Protein AF-A0A0G0IIN4-F1 (afdb_monomer_lite)

Foldseek 3Di:
DVLVVLVVVLVVQCVVVVVCPVDPVSVVLPVVDPDDVRVVVVVVVVVVVVVVVLVVLVVVDDPSPLVSLVVVLVVLVVLCVQVVVCVVVVHHGRSNVSNVVSNVVSVVSVVVSVVVVVVSVVVVD

InterPro domains:
  IPR025671 Protein of unknown function with HXXEE motif [PF13787] (2-105)

pLDDT: mean 92.5, std 5.88, range [52.84, 97.38]

Organism: NCBI:txid1618417

Radius of gyration: 17.24 Å; chains: 1; bounding box: 49×26×42 Å

Structure (mmCIF, N/CA/C/O backbone):
data_AF-A0A0G0IIN4-F1
#
_entry.id   AF-A0A0G0IIN4-F1
#
loop_
_atom_site.group_PDB
_atom_site.id
_atom_site.type_symbol
_atom_site.label_atom_id
_atom_site.label_alt_id
_atom_site.label_comp_id
_atom_site.label_asym_id
_atom_site.label_entity_id
_atom_site.label_seq_id
_atom_site.pdbx_PDB_ins_code
_atom_site.Cartn_x
_atom_site.Cartn_y
_atom_site.Cartn_z
_atom_site.occupancy
_atom_site.B_iso_or_equiv
_atom_site.auth_seq_id
_atom_site.auth_comp_id
_atom_site.auth_asym_id
_atom_site.auth_atom_id
_atom_site.pdbx_PDB_model_num
ATOM 1 N N . MET A 1 1 ? -4.817 -11.419 10.427 1.00 73.50 1 MET A N 1
ATOM 2 C CA . MET A 1 1 ? -3.720 -12.413 10.486 1.00 73.50 1 MET A CA 1
ATOM 3 C C . MET A 1 1 ? -3.529 -13.121 9.155 1.00 73.50 1 MET A C 1
ATOM 5 O O . MET A 1 1 ? -2.419 -13.080 8.652 1.00 73.50 1 MET A O 1
ATOM 9 N N . LEU A 1 2 ? -4.578 -13.682 8.537 1.00 86.06 2 LEU A N 1
ATOM 10 C CA . LEU A 1 2 ? -4.453 -14.300 7.208 1.00 86.06 2 LEU A CA 1
ATOM 11 C C . LEU A 1 2 ? -3.937 -13.328 6.132 1.00 86.06 2 LEU A C 1
ATOM 13 O O . LEU A 1 2 ? -3.043 -13.691 5.380 1.00 86.06 2 LEU A O 1
ATOM 17 N N . SER A 1 3 ? -4.429 -12.082 6.115 1.00 85.50 3 SER A N 1
ATOM 18 C CA . SER A 1 3 ? -3.952 -11.045 5.187 1.00 85.50 3 SER A CA 1
ATOM 19 C C . SER A 1 3 ? -2.434 -10.869 5.235 1.00 85.50 3 SER A C 1
ATOM 21 O O . SER A 1 3 ? -1.805 -10.831 4.193 1.00 85.50 3 SER A O 1
ATOM 23 N N . ILE A 1 4 ? -1.837 -10.844 6.430 1.00 87.88 4 ILE A N 1
ATOM 24 C CA . ILE A 1 4 ? -0.389 -10.677 6.624 1.00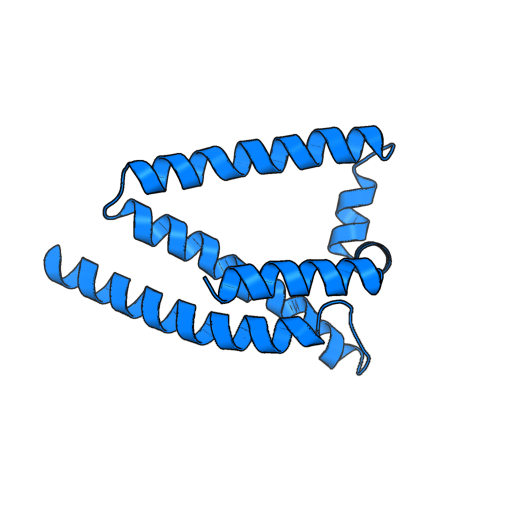 87.88 4 ILE A CA 1
ATOM 25 C C . ILE A 1 4 ? 0.385 -11.829 5.980 1.00 87.88 4 ILE A C 1
ATOM 27 O O . ILE A 1 4 ? 1.374 -11.594 5.296 1.00 87.88 4 ILE A O 1
ATOM 31 N N . VAL A 1 5 ? -0.072 -13.070 6.169 1.00 92.38 5 VAL A N 1
ATOM 32 C CA . VAL A 1 5 ? 0.558 -14.239 5.536 1.00 92.38 5 VAL A CA 1
ATOM 33 C C . VAL A 1 5 ? 0.513 -14.105 4.016 1.00 92.38 5 VAL A C 1
ATOM 35 O O . VAL A 1 5 ? 1.525 -14.323 3.358 1.00 92.38 5 VAL A O 1
ATOM 38 N N . VAL A 1 6 ? -0.633 -13.696 3.464 1.00 92.94 6 VAL A N 1
ATOM 39 C CA . VAL A 1 6 ? -0.778 -13.508 2.016 1.00 92.94 6 VAL A CA 1
ATOM 40 C C . VAL A 1 6 ? 0.081 -12.351 1.507 1.00 92.94 6 VAL A C 1
ATOM 42 O O . VAL A 1 6 ? 0.696 -12.520 0.466 1.00 92.94 6 VAL A O 1
ATOM 45 N N . VAL A 1 7 ? 0.227 -11.249 2.253 1.00 91.75 7 VAL A N 1
ATOM 46 C CA . VAL A 1 7 ? 1.166 -10.161 1.910 1.00 91.75 7 VAL A CA 1
ATOM 47 C C . VAL A 1 7 ? 2.591 -10.692 1.763 1.00 91.75 7 VAL A C 1
ATOM 49 O O . VAL A 1 7 ? 3.262 -10.394 0.782 1.00 91.75 7 VAL A O 1
ATOM 52 N N . TYR A 1 8 ? 3.067 -11.506 2.710 1.00 93.75 8 TYR A N 1
ATOM 53 C CA . TYR A 1 8 ? 4.411 -12.072 2.593 1.00 93.75 8 TYR A CA 1
ATOM 54 C C . TYR A 1 8 ? 4.536 -12.988 1.379 1.00 93.75 8 TYR A C 1
ATOM 56 O O . TYR A 1 8 ? 5.508 -12.875 0.639 1.00 93.75 8 TYR A O 1
ATOM 64 N N . LEU A 1 9 ? 3.558 -13.869 1.149 1.00 95.38 9 LEU A N 1
ATOM 65 C CA . LEU A 1 9 ? 3.546 -14.726 -0.039 1.00 95.38 9 LEU A CA 1
ATOM 66 C C . LEU A 1 9 ? 3.524 -13.907 -1.336 1.00 95.38 9 LEU A C 1
ATOM 68 O O . LEU A 1 9 ? 4.201 -14.286 -2.288 1.00 95.38 9 LEU A O 1
ATOM 72 N N . HIS A 1 10 ? 2.807 -12.785 -1.345 1.00 95.62 10 HIS A N 1
ATOM 73 C CA . HIS A 1 10 ? 2.748 -11.859 -2.467 1.00 95.62 10 HIS A CA 1
ATOM 74 C C . HIS A 1 10 ? 4.116 -11.244 -2.760 1.00 95.62 10 HIS A C 1
ATOM 76 O O . HIS A 1 10 ? 4.646 -11.435 -3.852 1.00 95.62 10 HIS A O 1
ATOM 82 N N . PHE A 1 11 ? 4.772 -10.668 -1.749 1.00 93.50 11 PHE A N 1
ATOM 83 C CA . PHE A 1 11 ? 6.139 -10.163 -1.896 1.00 93.50 11 PHE A CA 1
ATOM 84 C C . PHE A 1 11 ? 7.130 -11.248 -2.345 1.00 93.50 11 PHE A C 1
ATOM 86 O O . PHE A 1 11 ? 8.031 -10.982 -3.140 1.00 93.50 11 PHE A O 1
ATOM 93 N N . PHE A 1 12 ? 6.981 -12.488 -1.868 1.00 96.19 12 PHE A N 1
ATOM 94 C CA . PHE A 1 12 ? 7.812 -13.602 -2.332 1.00 96.19 12 PHE A CA 1
ATOM 95 C C . PHE A 1 12 ? 7.596 -13.905 -3.820 1.00 96.19 12 PHE A C 1
ATOM 97 O O . PHE A 1 12 ? 8.578 -14.088 -4.541 1.00 96.19 12 PHE A O 1
ATOM 104 N N . GLU A 1 13 ? 6.348 -13.944 -4.292 1.00 96.38 13 GLU A N 1
ATOM 105 C CA . GLU A 1 13 ? 6.038 -14.118 -5.716 1.00 96.38 13 GLU A CA 1
ATOM 106 C C . GLU A 1 13 ? 6.663 -12.999 -6.552 1.00 96.38 13 GLU A C 1
ATOM 108 O O . GLU A 1 13 ? 7.356 -13.279 -7.533 1.00 96.38 13 GLU A O 1
ATOM 113 N N . GLU A 1 14 ? 6.476 -11.742 -6.151 1.00 95.62 14 GLU A N 1
ATOM 114 C CA . GLU A 1 14 ? 7.018 -10.575 -6.847 1.00 95.62 14 GLU A CA 1
ATOM 115 C C . GLU A 1 14 ? 8.544 -10.623 -6.975 1.00 95.62 14 GLU A C 1
ATOM 117 O O . GLU A 1 14 ? 9.091 -10.379 -8.055 1.00 95.62 14 GLU A O 1
ATOM 122 N N . VAL A 1 15 ? 9.246 -10.980 -5.894 1.00 95.00 15 VAL A N 1
ATOM 123 C CA . VAL A 1 15 ? 10.710 -11.100 -5.892 1.00 95.00 15 VAL A CA 1
ATOM 124 C C . VAL A 1 15 ? 11.164 -12.226 -6.815 1.00 95.00 15 VAL A C 1
ATOM 126 O O . VAL A 1 15 ? 12.042 -12.013 -7.651 1.00 95.00 15 VAL A O 1
ATOM 129 N N . ILE A 1 16 ? 10.560 -13.414 -6.700 1.00 96.44 16 ILE A N 1
ATOM 130 C CA . ILE A 1 16 ? 10.944 -14.591 -7.496 1.00 96.44 16 ILE A CA 1
ATOM 131 C C . ILE A 1 16 ? 10.656 -14.368 -8.983 1.00 96.44 16 ILE A C 1
ATOM 133 O O . ILE A 1 16 ? 11.407 -14.836 -9.837 1.00 96.44 16 ILE A O 1
ATOM 137 N N . THR A 1 17 ? 9.586 -13.641 -9.303 1.00 95.44 17 THR A N 1
ATOM 138 C CA . THR A 1 17 ? 9.162 -13.400 -10.688 1.00 95.44 17 THR A CA 1
ATOM 139 C C . THR A 1 17 ? 9.652 -12.075 -11.270 1.00 95.44 17 THR A C 1
ATOM 141 O O . THR A 1 17 ? 9.315 -11.723 -12.402 1.00 95.44 17 THR A O 1
ATOM 144 N N . GLY A 1 18 ? 10.524 -11.370 -10.543 1.00 93.44 18 GLY A N 1
ATOM 145 C CA . GLY A 1 18 ? 11.254 -10.214 -11.052 1.00 93.44 18 GLY A CA 1
ATOM 146 C C . GLY A 1 18 ? 10.390 -8.969 -11.251 1.00 93.44 18 GLY A C 1
ATOM 147 O O . GLY A 1 18 ? 10.658 -8.197 -12.172 1.00 93.44 18 GLY A O 1
ATOM 148 N N . PHE A 1 19 ? 9.368 -8.760 -10.415 1.00 93.94 19 PHE A N 1
ATOM 149 C CA . PHE A 1 19 ? 8.464 -7.601 -10.475 1.00 93.94 19 PHE A CA 1
ATOM 150 C C . PHE A 1 19 ? 9.218 -6.270 -10.591 1.00 93.94 19 PHE A C 1
ATOM 152 O O . PHE A 1 19 ? 8.913 -5.456 -11.461 1.00 93.94 19 PHE A O 1
ATOM 159 N N . TYR A 1 20 ? 10.297 -6.114 -9.820 1.00 88.69 20 TYR A N 1
ATOM 160 C CA . TYR A 1 20 ? 11.164 -4.932 -9.819 1.00 88.69 20 TYR A CA 1
ATOM 161 C C . TYR A 1 20 ? 11.785 -4.583 -11.189 1.00 88.69 20 TYR A C 1
ATOM 163 O O . TYR A 1 20 ? 12.187 -3.441 -11.400 1.00 88.69 20 TYR A O 1
ATOM 171 N N . ASN A 1 21 ? 11.853 -5.532 -12.131 1.00 89.31 21 ASN A N 1
ATOM 172 C CA . ASN A 1 21 ? 12.333 -5.310 -13.501 1.00 89.31 21 ASN A CA 1
ATOM 173 C C . ASN A 1 21 ? 11.207 -5.065 -14.512 1.00 89.31 21 ASN A C 1
ATOM 175 O O . ASN A 1 21 ? 11.470 -4.614 -15.630 1.00 89.31 21 ASN A O 1
ATOM 179 N N . ASN A 1 22 ? 9.967 -5.398 -14.167 1.00 85.44 22 ASN A N 1
ATOM 180 C CA . ASN A 1 22 ? 8.843 -5.406 -15.098 1.00 85.44 22 ASN A CA 1
ATOM 181 C C . ASN A 1 22 ? 7.930 -4.204 -14.871 1.00 85.44 22 ASN A C 1
ATOM 183 O O . ASN A 1 22 ? 7.560 -3.540 -15.843 1.00 85.44 22 ASN A O 1
ATOM 187 N N . ASP A 1 23 ? 7.688 -3.867 -13.610 1.00 92.62 23 ASP A N 1
ATOM 188 C CA . ASP A 1 23 ? 6.736 -2.851 -13.197 1.00 92.62 23 ASP A CA 1
ATOM 189 C C . ASP A 1 23 ? 7.215 -1.414 -13.431 1.00 92.62 23 ASP A C 1
ATOM 191 O O . ASP A 1 23 ? 8.384 -1.064 -13.230 1.00 92.62 23 ASP A O 1
ATOM 195 N N . TRP A 1 24 ? 6.298 -0.565 -13.893 1.00 88.75 24 TRP A N 1
ATOM 196 C CA . TRP A 1 24 ? 6.608 0.816 -14.254 1.00 88.75 24 TRP A CA 1
ATOM 197 C C . TRP A 1 24 ? 6.800 1.714 -13.027 1.00 88.75 24 TRP A C 1
ATOM 199 O O . TRP A 1 24 ? 7.622 2.630 -13.088 1.00 88.75 24 TRP A O 1
ATOM 209 N N . ILE A 1 25 ? 6.103 1.447 -11.916 1.00 90.44 25 ILE A N 1
ATOM 210 C CA . ILE A 1 25 ? 6.262 2.178 -10.653 1.00 90.44 25 ILE A CA 1
ATOM 211 C C . ILE A 1 25 ? 7.641 1.862 -10.088 1.00 90.44 25 ILE A C 1
ATOM 213 O O . ILE A 1 25 ? 8.388 2.778 -9.744 1.00 90.44 25 ILE A O 1
ATOM 217 N N . MET A 1 26 ? 8.028 0.586 -10.076 1.00 90.88 26 MET A N 1
ATOM 218 C CA . MET A 1 26 ? 9.347 0.158 -9.607 1.00 90.88 26 MET A CA 1
ATOM 219 C C . MET A 1 26 ? 10.476 0.724 -10.472 1.00 90.88 26 MET A C 1
ATOM 221 O O . MET A 1 26 ? 11.475 1.218 -9.942 1.00 90.88 26 MET A O 1
ATOM 225 N N . LYS A 1 27 ? 10.311 0.754 -11.800 1.00 91.56 27 LYS A N 1
ATOM 226 C CA . LYS A 1 27 ? 11.251 1.429 -12.716 1.00 91.56 27 LYS A CA 1
ATOM 227 C C . LYS A 1 27 ? 11.351 2.928 -12.451 1.00 91.56 27 LYS A C 1
ATOM 229 O O . LYS A 1 27 ? 12.451 3.472 -12.393 1.00 91.56 27 LYS A O 1
ATOM 234 N N . TYR A 1 28 ? 10.217 3.598 -12.274 1.00 92.31 28 TYR A N 1
ATOM 235 C CA . TYR A 1 28 ? 10.187 5.027 -11.994 1.00 92.31 28 TYR A CA 1
ATOM 236 C C . TYR A 1 28 ? 10.862 5.348 -10.657 1.00 92.31 28 TYR A C 1
ATOM 238 O O . TYR A 1 28 ? 11.781 6.162 -10.621 1.00 92.31 28 TYR A O 1
ATOM 246 N N . ILE A 1 29 ? 10.479 4.663 -9.578 1.00 90.94 29 ILE A N 1
ATOM 247 C CA . ILE A 1 29 ? 11.049 4.869 -8.243 1.00 90.94 29 ILE A CA 1
ATOM 248 C C . ILE A 1 29 ? 12.545 4.546 -8.229 1.00 90.94 29 ILE A C 1
ATOM 250 O O . ILE A 1 29 ? 13.326 5.331 -7.697 1.00 90.94 29 ILE A O 1
ATOM 254 N N . SER A 1 30 ? 12.970 3.431 -8.832 1.00 89.81 30 SER A N 1
ATOM 255 C CA . SER A 1 30 ? 14.393 3.062 -8.873 1.00 89.81 30 SER A CA 1
ATOM 256 C C . SER A 1 30 ? 15.251 4.096 -9.606 1.00 89.81 30 SER A C 1
ATOM 258 O O . SER A 1 30 ? 16.376 4.348 -9.180 1.00 89.81 30 SER A O 1
ATOM 260 N N . SER A 1 31 ? 14.711 4.761 -10.636 1.00 91.56 31 SER A N 1
ATOM 261 C CA . SER A 1 31 ? 15.417 5.823 -11.370 1.00 91.56 31 SER A CA 1
ATOM 262 C C . SER A 1 31 ? 15.699 7.085 -10.543 1.00 91.56 31 SER A C 1
ATOM 264 O O . SER A 1 31 ? 16.548 7.889 -10.924 1.00 91.56 31 SER A O 1
ATOM 266 N N . LEU A 1 32 ? 15.034 7.250 -9.392 1.00 94.19 32 LEU A N 1
ATOM 267 C CA . LEU A 1 32 ? 15.286 8.352 -8.459 1.00 94.19 32 LEU A CA 1
ATOM 268 C C . LEU A 1 32 ? 16.561 8.147 -7.623 1.00 94.19 32 LEU A C 1
ATOM 270 O O . LEU A 1 32 ? 16.983 9.067 -6.921 1.00 94.19 32 LEU A O 1
ATOM 274 N N . PHE A 1 33 ? 17.180 6.963 -7.682 1.00 94.75 33 PHE A N 1
ATOM 275 C CA . PHE A 1 33 ? 18.366 6.620 -6.902 1.00 94.75 33 PHE A CA 1
ATOM 276 C C . PHE A 1 33 ? 19.587 6.396 -7.799 1.00 94.75 33 PHE A C 1
ATOM 278 O O . PHE A 1 33 ? 19.511 5.801 -8.868 1.00 94.75 33 PHE A O 1
ATOM 285 N N . GLN A 1 34 ? 20.751 6.842 -7.332 1.00 95.19 34 GLN A N 1
ATOM 286 C CA . GLN A 1 34 ? 22.022 6.733 -8.052 1.00 95.19 34 GLN A CA 1
A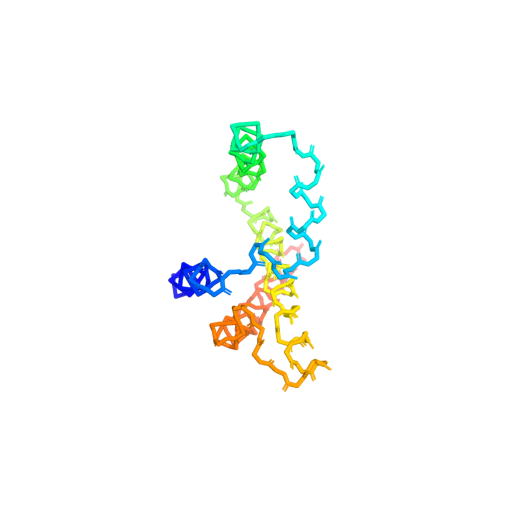TOM 287 C C . GLN A 1 34 ? 22.656 5.345 -7.927 1.00 95.19 34 GLN A C 1
ATOM 289 O O . GLN A 1 34 ? 23.414 4.923 -8.795 1.00 95.19 34 GLN A O 1
ATOM 294 N N . ASN A 1 35 ? 22.409 4.654 -6.812 1.00 94.56 35 ASN A N 1
ATOM 295 C CA . ASN A 1 35 ? 22.941 3.322 -6.540 1.00 94.56 35 ASN A CA 1
ATOM 296 C C . ASN A 1 35 ? 22.097 2.587 -5.486 1.00 94.56 35 ASN A C 1
ATOM 298 O O . ASN A 1 35 ? 21.252 3.177 -4.809 1.00 94.56 35 ASN A O 1
ATOM 302 N N . ILE A 1 36 ? 22.368 1.289 -5.324 1.00 90.81 36 ILE A N 1
ATOM 303 C CA . ILE A 1 36 ? 21.614 0.413 -4.422 1.00 90.81 36 ILE A CA 1
ATOM 304 C C . ILE A 1 36 ? 21.741 0.802 -2.944 1.00 90.81 36 ILE A C 1
ATOM 306 O O . ILE A 1 36 ? 20.752 0.739 -2.220 1.00 90.81 36 ILE A O 1
ATOM 310 N N . ASN A 1 37 ? 22.913 1.273 -2.504 1.00 95.62 37 ASN A N 1
ATOM 311 C CA . ASN A 1 37 ? 23.121 1.683 -1.112 1.00 95.62 37 ASN A CA 1
ATOM 312 C C . ASN A 1 37 ? 22.248 2.900 -0.772 1.00 95.62 37 ASN A C 1
ATOM 314 O O . ASN A 1 37 ? 21.632 2.956 0.291 1.00 95.62 37 ASN A O 1
ATOM 318 N N . GLN A 1 38 ? 22.152 3.856 -1.701 1.00 95.62 38 GLN A N 1
ATOM 319 C CA . GLN A 1 38 ? 21.283 5.021 -1.566 1.00 95.62 38 GLN A CA 1
ATOM 320 C C . GLN A 1 38 ? 19.800 4.619 -1.550 1.00 95.62 38 GLN A C 1
ATOM 322 O O . GLN A 1 38 ? 19.054 5.088 -0.691 1.00 95.62 38 GLN A O 1
ATOM 327 N N . ALA A 1 39 ? 19.383 3.728 -2.456 1.00 92.75 39 ALA A N 1
ATOM 328 C CA . ALA A 1 39 ? 18.012 3.223 -2.503 1.00 92.75 39 ALA A CA 1
ATOM 329 C C . ALA A 1 39 ? 17.619 2.522 -1.191 1.00 92.75 39 ALA A C 1
ATOM 331 O O . ALA A 1 39 ? 16.581 2.833 -0.615 1.00 92.75 39 ALA A O 1
ATOM 332 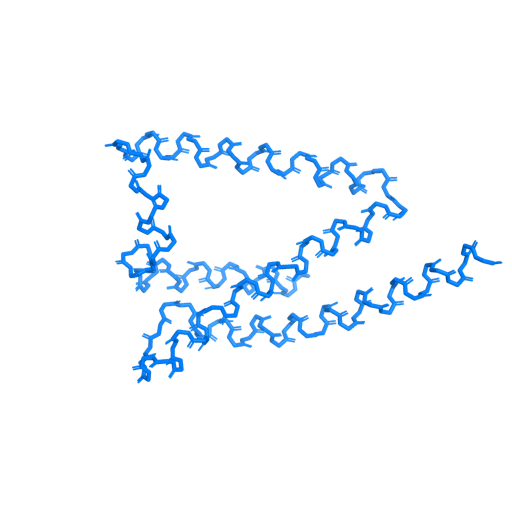N N . GLN A 1 40 ? 18.476 1.640 -0.667 1.00 92.81 40 GLN A N 1
ATOM 333 C CA . GLN A 1 40 ? 18.254 0.946 0.606 1.00 92.81 40 GLN A CA 1
ATOM 334 C C . GLN A 1 40 ? 18.169 1.912 1.794 1.00 92.81 40 GLN A C 1
ATOM 336 O O . GLN A 1 40 ? 17.287 1.772 2.649 1.00 92.81 40 GLN A O 1
ATOM 341 N N . TYR A 1 41 ? 19.057 2.911 1.841 1.00 94.56 41 TYR A N 1
ATOM 342 C CA . TYR A 1 41 ? 19.037 3.931 2.884 1.00 94.56 41 TYR A CA 1
ATOM 343 C C . TYR A 1 41 ? 17.699 4.676 2.891 1.00 94.56 41 TYR A C 1
ATOM 345 O O . TYR A 1 41 ? 17.005 4.669 3.904 1.00 94.56 41 TYR A O 1
ATOM 353 N N . TYR A 1 42 ? 17.275 5.254 1.766 1.00 94.38 42 TYR A N 1
ATOM 354 C CA . TYR A 1 42 ? 16.027 6.018 1.741 1.00 94.38 42 TYR A CA 1
ATOM 355 C C . TYR A 1 42 ? 14.781 5.143 1.869 1.00 94.38 42 TYR A C 1
ATOM 357 O O . TYR A 1 42 ? 13.880 5.517 2.613 1.00 94.38 42 TYR A O 1
ATOM 365 N N . ALA A 1 43 ? 14.724 3.977 1.217 1.00 90.44 43 ALA A N 1
ATOM 366 C CA . ALA A 1 43 ? 13.572 3.081 1.310 1.00 90.44 43 ALA A CA 1
ATOM 367 C C . ALA A 1 43 ? 13.314 2.647 2.759 1.00 90.44 43 ALA A C 1
ATOM 369 O O . ALA A 1 43 ? 12.183 2.733 3.234 1.00 90.44 43 ALA A O 1
ATOM 370 N N . SER A 1 44 ? 14.364 2.265 3.497 1.00 91.62 44 SER A N 1
ATOM 371 C CA . SER A 1 44 ? 14.220 1.911 4.915 1.00 91.62 44 SER A CA 1
ATOM 372 C C . SER A 1 44 ? 13.725 3.092 5.756 1.00 91.62 44 SER A C 1
ATOM 374 O O . SER A 1 44 ? 12.802 2.924 6.550 1.00 91.62 44 SER A O 1
ATOM 376 N N . HIS A 1 45 ? 14.259 4.300 5.553 1.00 92.38 45 HIS A N 1
ATOM 377 C CA . HIS A 1 45 ? 13.829 5.489 6.299 1.00 92.38 45 HIS A CA 1
ATOM 378 C C . HIS A 1 45 ? 12.394 5.903 5.971 1.00 92.38 45 HIS A C 1
ATOM 380 O O . HIS A 1 45 ? 11.646 6.256 6.880 1.00 92.38 45 HIS A O 1
ATOM 386 N N . ILE A 1 46 ? 11.989 5.827 4.700 1.00 92.00 46 ILE A N 1
ATOM 387 C CA . ILE A 1 46 ? 10.613 6.098 4.275 1.00 92.00 46 ILE A CA 1
ATOM 388 C C . ILE A 1 46 ? 9.656 5.141 4.986 1.00 92.00 46 ILE A C 1
ATOM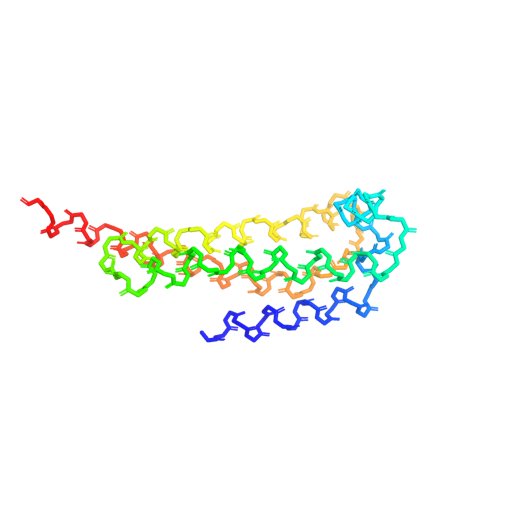 390 O O . ILE A 1 46 ? 8.682 5.605 5.570 1.00 92.00 46 ILE A O 1
ATOM 394 N N . VAL A 1 47 ? 9.957 3.837 5.018 1.00 90.69 47 VAL A N 1
ATOM 395 C CA . VAL A 1 47 ? 9.134 2.854 5.743 1.00 90.69 47 VAL A CA 1
ATOM 396 C C . VAL A 1 47 ? 9.027 3.219 7.224 1.00 90.69 47 VAL A C 1
ATOM 398 O O . VAL A 1 47 ? 7.919 3.290 7.750 1.00 90.69 47 VAL A O 1
ATOM 401 N N . TRP A 1 48 ? 10.143 3.518 7.896 1.00 87.81 48 TRP A N 1
ATOM 402 C CA . TRP A 1 48 ? 10.114 3.907 9.310 1.00 87.81 48 TRP A CA 1
ATOM 403 C C . TRP A 1 48 ? 9.264 5.157 9.554 1.00 87.81 48 TRP A C 1
ATOM 405 O O . TRP A 1 48 ? 8.412 5.155 10.441 1.00 87.81 48 TRP A O 1
ATOM 415 N N . ILE A 1 49 ? 9.445 6.203 8.747 1.00 89.94 49 ILE A N 1
ATOM 416 C CA . ILE A 1 49 ? 8.707 7.464 8.880 1.00 89.94 49 ILE A CA 1
ATOM 417 C C . ILE A 1 49 ? 7.210 7.250 8.628 1.00 89.94 49 ILE A C 1
ATOM 419 O O . ILE A 1 49 ? 6.382 7.722 9.409 1.00 89.94 49 ILE A O 1
ATOM 423 N N . LEU A 1 50 ? 6.857 6.503 7.578 1.00 90.06 50 LEU A N 1
ATOM 424 C CA . LEU A 1 50 ? 5.466 6.218 7.226 1.00 90.06 50 LEU A CA 1
ATOM 425 C C . LEU A 1 50 ? 4.768 5.308 8.242 1.00 90.06 50 LEU A C 1
ATOM 427 O O . LEU A 1 50 ? 3.547 5.361 8.337 1.00 90.06 50 LEU A O 1
ATOM 431 N N . MET A 1 51 ? 5.509 4.520 9.027 1.00 90.62 51 MET A N 1
ATOM 432 C CA . MET A 1 51 ? 4.941 3.650 10.062 1.00 90.62 51 MET A CA 1
ATOM 433 C C . MET A 1 51 ? 4.693 4.360 11.398 1.00 90.62 51 MET A C 1
ATOM 435 O O . MET A 1 51 ? 3.771 3.976 12.120 1.00 90.62 51 MET A O 1
ATOM 439 N N . ILE A 1 52 ? 5.458 5.408 11.732 1.00 93.50 52 ILE A N 1
ATOM 440 C CA . ILE A 1 52 ? 5.323 6.120 13.018 1.00 93.50 52 ILE A CA 1
ATOM 441 C C . ILE A 1 52 ? 3.929 6.739 13.175 1.00 93.50 52 ILE A C 1
ATOM 443 O O . ILE A 1 52 ? 3.301 6.583 14.222 1.00 93.50 52 ILE A O 1
ATOM 447 N N . GLY A 1 53 ? 3.426 7.421 12.142 1.00 93.19 53 GLY A N 1
ATOM 448 C CA . GLY A 1 53 ? 2.120 8.089 12.181 1.00 93.19 53 GLY A CA 1
ATOM 449 C C . GLY A 1 53 ? 0.959 7.118 12.440 1.00 93.19 53 GLY A C 1
ATOM 450 O O . GLY A 1 53 ? 0.266 7.265 13.449 1.00 93.19 53 GLY A O 1
ATOM 451 N N . PRO A 1 54 ? 0.753 6.099 11.586 1.00 93.69 54 PRO A N 1
ATOM 452 C CA . PRO A 1 54 ? -0.250 5.060 11.798 1.00 93.69 54 PRO A CA 1
ATOM 453 C C . PRO A 1 54 ? -0.115 4.354 13.149 1.00 93.69 54 PRO A C 1
ATOM 455 O O . PRO A 1 54 ? -1.125 4.148 13.817 1.00 93.69 54 PRO A O 1
ATOM 458 N N . ALA A 1 55 ? 1.107 4.036 13.595 1.00 94.50 55 ALA A N 1
ATOM 459 C CA . ALA A 1 55 ? 1.325 3.419 14.902 1.00 94.50 55 ALA A CA 1
ATOM 460 C C . ALA A 1 55 ? 0.854 4.328 16.050 1.00 94.50 55 ALA A C 1
ATOM 462 O O . ALA A 1 55 ? 0.119 3.877 16.927 1.00 94.50 55 ALA A O 1
ATOM 463 N N . ALA A 1 56 ? 1.205 5.616 16.020 1.00 95.38 56 ALA A N 1
ATOM 464 C CA . ALA A 1 56 ? 0.752 6.583 17.018 1.00 95.38 56 ALA A CA 1
ATOM 465 C C . ALA A 1 56 ? -0.780 6.730 17.018 1.00 95.38 56 ALA A C 1
ATOM 467 O O . ALA A 1 56 ? -1.404 6.728 18.077 1.00 95.38 56 ALA A O 1
ATOM 468 N N . LEU A 1 57 ? -1.402 6.800 15.838 1.00 95.69 57 LEU A N 1
ATOM 469 C CA . LEU A 1 57 ? -2.859 6.880 15.696 1.00 95.69 57 LEU A CA 1
ATOM 470 C C . LEU A 1 57 ? -3.573 5.622 16.218 1.00 95.69 57 LEU A C 1
ATOM 472 O O . LEU A 1 57 ? -4.635 5.738 16.827 1.00 95.69 57 LEU A O 1
ATOM 476 N N . LEU A 1 58 ? -2.990 4.435 16.031 1.00 95.19 58 LEU A N 1
ATOM 477 C CA . LEU A 1 58 ? -3.513 3.189 16.600 1.00 95.19 58 LEU A CA 1
ATOM 478 C C . LEU A 1 58 ? -3.414 3.169 18.131 1.00 95.19 58 LEU A C 1
ATOM 480 O O . LEU A 1 58 ? -4.339 2.690 18.781 1.00 95.19 58 LEU A O 1
ATOM 484 N N . VAL A 1 59 ? -2.340 3.724 18.709 1.00 96.25 59 VAL A N 1
ATOM 485 C CA . VAL A 1 59 ? -2.191 3.870 20.170 1.00 96.25 59 VAL A CA 1
ATOM 486 C C . VAL A 1 59 ? -3.232 4.832 20.747 1.00 96.25 59 VAL A C 1
ATOM 488 O O . VAL A 1 59 ? -3.781 4.562 21.812 1.00 96.25 59 VAL A O 1
ATOM 491 N N . LEU A 1 60 ? -3.543 5.929 20.045 1.00 94.69 60 LEU A N 1
ATOM 492 C CA . LEU A 1 60 ? -4.608 6.857 20.453 1.00 94.69 60 LEU A CA 1
ATOM 493 C C . LEU A 1 60 ? -5.999 6.206 20.431 1.00 94.69 60 LEU A C 1
ATOM 495 O O . LEU A 1 60 ? -6.883 6.623 21.178 1.00 94.69 60 LEU A O 1
ATOM 499 N N . GLY A 1 61 ? -6.196 5.191 19.588 1.00 92.38 61 GLY A N 1
ATOM 500 C CA . GLY A 1 61 ? -7.411 4.390 19.554 1.00 92.38 61 GLY A CA 1
ATOM 501 C C . GLY A 1 61 ? -8.660 5.142 19.073 1.00 92.38 61 GLY A C 1
ATOM 502 O O . GLY A 1 61 ? -8.603 6.177 18.397 1.00 92.38 61 GLY A O 1
ATOM 503 N N . GLY A 1 62 ? -9.828 4.587 19.410 1.00 89.62 62 GLY A N 1
ATOM 504 C CA . GLY A 1 62 ? -11.136 5.159 19.087 1.00 89.62 62 GLY A CA 1
ATOM 505 C C . GLY A 1 62 ? -11.312 5.435 17.591 1.00 89.62 62 GLY A C 1
ATOM 506 O O . GLY A 1 62 ? -11.019 4.594 16.739 1.00 89.62 62 GLY A O 1
ATOM 507 N N . LYS A 1 63 ? -11.752 6.654 17.261 1.00 89.88 63 LYS A N 1
ATOM 508 C CA . LYS A 1 63 ? -11.996 7.084 15.877 1.00 89.88 63 LYS A CA 1
ATOM 509 C C . LYS A 1 63 ? -10.743 7.062 14.986 1.00 89.88 63 LYS A C 1
ATOM 511 O O . LYS A 1 63 ? -10.864 7.088 13.760 1.00 89.88 63 LYS A O 1
ATOM 516 N N . TRP A 1 64 ? -9.540 7.063 15.563 1.00 94.94 64 TRP A N 1
ATOM 517 C CA . TRP A 1 64 ? -8.290 7.012 14.800 1.00 94.94 64 TRP A CA 1
ATOM 518 C C . TRP A 1 64 ? -7.980 5.606 14.298 1.00 94.94 64 TRP A C 1
ATOM 520 O O . TRP A 1 64 ? -7.471 5.472 13.186 1.00 94.94 64 TRP A O 1
ATOM 530 N N . THR A 1 65 ? -8.383 4.570 15.040 1.00 95.62 65 THR A N 1
ATOM 531 C CA . THR A 1 65 ? -8.224 3.173 14.621 1.00 95.62 65 THR A CA 1
ATOM 532 C C . THR A 1 65 ? -8.888 2.928 13.273 1.00 95.62 65 THR A C 1
ATOM 534 O O . THR A 1 65 ? -8.234 2.460 12.345 1.00 95.62 65 THR A O 1
ATOM 537 N N . LEU A 1 66 ? -10.158 3.314 13.119 1.00 95.75 66 LEU A N 1
ATOM 538 C CA . LEU A 1 66 ? -10.879 3.098 11.863 1.00 95.75 66 LEU A CA 1
ATOM 539 C C . LEU A 1 66 ? -10.281 3.888 10.693 1.00 95.75 66 LEU A C 1
ATOM 541 O O . LEU A 1 66 ? -10.262 3.383 9.578 1.00 95.75 66 LEU A O 1
ATOM 545 N N . ARG A 1 67 ? -9.724 5.084 10.929 1.00 95.44 67 ARG A N 1
ATOM 546 C CA . ARG A 1 67 ? -9.035 5.868 9.886 1.00 95.44 67 ARG A CA 1
ATOM 547 C C . ARG A 1 67 ? -7.752 5.192 9.410 1.00 95.44 67 ARG A C 1
ATOM 549 O O . ARG A 1 67 ? -7.507 5.140 8.208 1.00 95.44 67 ARG A O 1
ATOM 556 N N . VAL A 1 68 ? -6.952 4.660 10.336 1.00 95.88 68 VAL A N 1
ATOM 557 C CA . VAL A 1 68 ? -5.742 3.899 9.991 1.00 95.88 68 VAL A CA 1
ATOM 558 C C . VAL A 1 68 ? -6.106 2.625 9.235 1.00 95.88 68 VAL A C 1
ATOM 560 O O . VAL A 1 68 ? -5.466 2.303 8.239 1.00 95.88 68 VAL A O 1
ATOM 563 N N . LEU A 1 69 ? -7.163 1.930 9.659 1.00 95.56 69 LEU A N 1
ATOM 564 C CA . LEU A 1 69 ? -7.668 0.759 8.947 1.00 95.56 69 LEU A CA 1
ATOM 565 C C . LEU A 1 69 ? -8.176 1.127 7.543 1.00 95.56 69 LEU A C 1
ATOM 567 O O . LEU A 1 69 ? -7.848 0.439 6.587 1.00 95.56 69 LEU A O 1
ATOM 571 N N . THR A 1 70 ? -8.859 2.257 7.360 1.00 95.94 70 THR A N 1
ATOM 572 C CA . THR A 1 70 ? -9.205 2.747 6.014 1.00 95.94 70 THR A CA 1
ATOM 573 C C . THR A 1 70 ? -7.970 2.990 5.152 1.00 95.94 70 THR A C 1
ATOM 575 O O . THR A 1 70 ? -7.955 2.576 3.995 1.00 95.94 70 THR A O 1
ATOM 578 N N . LEU A 1 71 ? -6.918 3.608 5.701 1.00 94.25 71 LEU A N 1
ATOM 579 C CA . LEU A 1 71 ? -5.662 3.806 4.974 1.00 94.25 71 LEU A CA 1
ATOM 580 C C . LEU A 1 71 ? -5.024 2.467 4.580 1.00 94.25 71 LEU A C 1
ATOM 582 O O . LEU A 1 71 ? -4.608 2.306 3.438 1.00 94.25 71 LEU A O 1
ATOM 586 N N . TYR A 1 72 ? -4.997 1.492 5.491 1.00 92.56 72 TYR A N 1
ATOM 587 C CA . TYR A 1 72 ? -4.541 0.137 5.179 1.00 92.56 72 TYR A CA 1
ATOM 588 C C . TYR A 1 72 ? -5.428 -0.536 4.120 1.00 92.56 72 TYR A C 1
ATOM 590 O O . TYR A 1 72 ? -4.921 -1.228 3.250 1.00 92.56 72 TYR A O 1
ATOM 598 N N . GLY A 1 73 ? -6.738 -0.284 4.127 1.00 94.12 73 GLY A N 1
ATOM 599 C CA . GLY A 1 73 ? -7.676 -0.781 3.122 1.00 94.12 73 GLY A CA 1
ATOM 600 C C . GLY A 1 73 ? -7.326 -0.366 1.691 1.00 94.12 73 GLY A C 1
ATOM 601 O O . GLY A 1 73 ? -7.523 -1.147 0.759 1.00 94.12 73 GLY A O 1
ATOM 602 N N . ILE A 1 74 ? -6.777 0.842 1.509 1.00 94.62 74 ILE A N 1
ATOM 603 C CA . ILE A 1 74 ? -6.346 1.354 0.196 1.00 94.62 74 ILE A CA 1
ATOM 604 C C . ILE A 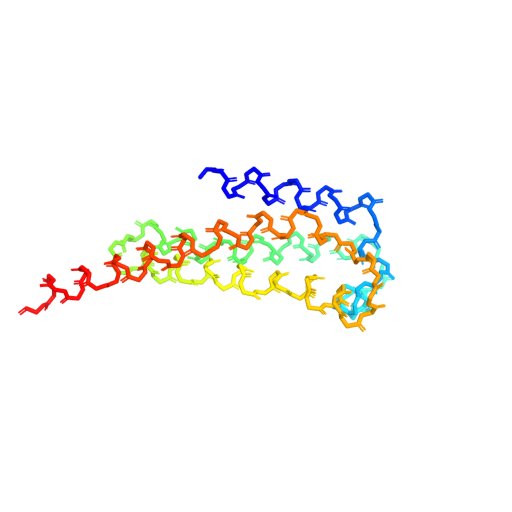1 74 ? -5.252 0.469 -0.408 1.00 94.62 74 ILE A C 1
ATOM 606 O O . ILE A 1 74 ? -5.196 0.346 -1.628 1.00 94.62 74 ILE A O 1
ATOM 610 N N . PHE A 1 75 ? -4.442 -0.198 0.420 1.00 91.56 75 PHE A N 1
ATOM 611 C CA . PHE A 1 75 ? -3.435 -1.144 -0.053 1.00 91.56 75 PHE A CA 1
ATOM 612 C C . PHE A 1 75 ? -4.063 -2.241 -0.921 1.00 91.56 75 PHE A C 1
ATOM 614 O O . PHE A 1 75 ? -3.613 -2.439 -2.036 1.00 91.56 75 PHE A O 1
ATOM 621 N N . PHE A 1 76 ? -5.179 -2.850 -0.500 1.00 93.19 76 PHE A N 1
ATOM 622 C CA . PHE A 1 76 ? -5.876 -3.847 -1.329 1.00 93.19 76 PHE A CA 1
ATOM 623 C C . PHE A 1 76 ? -6.307 -3.279 -2.689 1.00 93.19 76 PHE A C 1
ATOM 625 O O . PHE A 1 76 ? -6.178 -3.940 -3.704 1.00 93.19 76 PHE A O 1
ATOM 632 N N . ILE A 1 77 ? -6.766 -2.026 -2.738 1.00 94.88 77 ILE A N 1
ATOM 633 C CA . ILE A 1 77 ? -7.165 -1.397 -4.007 1.00 94.88 77 ILE A CA 1
ATOM 634 C C . ILE A 1 77 ? -5.952 -1.171 -4.915 1.00 94.88 77 ILE A C 1
ATOM 636 O O . ILE A 1 77 ? -6.062 -1.295 -6.131 1.00 94.88 77 ILE A O 1
ATOM 640 N N . PHE A 1 78 ? -4.810 -0.798 -4.341 1.00 93.19 78 PHE A N 1
ATOM 641 C CA . PHE A 1 78 ? -3.584 -0.571 -5.096 1.00 93.19 78 PHE A CA 1
ATOM 642 C C . PHE A 1 78 ? -3.062 -1.866 -5.735 1.00 93.19 78 PHE A C 1
ATOM 644 O O . PHE A 1 78 ? -2.677 -1.857 -6.904 1.00 93.19 78 PHE A O 1
ATOM 651 N N . GLU A 1 79 ? -3.118 -2.985 -5.016 1.00 93.31 79 GLU A N 1
ATOM 652 C CA . GLU A 1 79 ? -2.615 -4.279 -5.495 1.00 93.31 79 GLU A CA 1
ATOM 653 C C . GLU A 1 79 ? -3.433 -4.836 -6.678 1.00 93.31 79 GLU A C 1
ATOM 655 O O . GLU A 1 79 ? -2.903 -5.600 -7.484 1.00 93.31 79 GLU A O 1
ATOM 660 N N . LEU A 1 80 ? -4.673 -4.371 -6.898 1.00 94.19 80 LEU A N 1
ATOM 661 C CA . LEU A 1 80 ? -5.470 -4.724 -8.086 1.00 94.19 80 LEU A CA 1
ATOM 662 C C . LEU A 1 80 ? -4.739 -4.481 -9.413 1.00 94.19 80 LEU A C 1
ATOM 664 O O . LEU A 1 80 ? -5.113 -5.075 -10.429 1.00 94.19 80 LEU A O 1
ATOM 668 N N . HIS A 1 81 ? -3.725 -3.609 -9.441 1.00 94.06 81 HIS A N 1
ATOM 669 C CA . HIS A 1 81 ? -2.962 -3.342 -10.656 1.00 94.06 81 HIS A CA 1
ATOM 670 C C . HIS A 1 81 ? -2.329 -4.616 -11.242 1.00 94.06 81 HIS A C 1
ATOM 672 O O . HIS A 1 81 ? -2.358 -4.767 -12.461 1.00 94.06 81 HIS A O 1
ATOM 678 N N . HIS A 1 82 ? -1.886 -5.580 -10.420 1.00 95.00 82 HIS A N 1
ATOM 679 C CA . HIS A 1 82 ? -1.326 -6.844 -10.920 1.00 95.00 82 HIS A CA 1
ATOM 680 C C . HIS A 1 82 ? -2.339 -7.626 -11.761 1.00 95.00 82 HIS A C 1
ATOM 682 O O . HIS A 1 82 ? -2.021 -8.125 -12.843 1.00 95.00 82 HIS A O 1
ATOM 688 N N . LEU A 1 83 ? -3.581 -7.714 -11.278 1.00 94.88 83 LEU A N 1
ATOM 689 C CA . LEU A 1 83 ? -4.668 -8.376 -11.991 1.00 94.88 83 LEU A CA 1
ATOM 690 C C . LEU A 1 83 ? -5.083 -7.591 -13.237 1.00 94.88 83 LEU A C 1
ATOM 692 O O . LEU A 1 83 ? -5.285 -8.181 -14.300 1.00 94.88 83 LEU A O 1
ATOM 696 N N . ILE A 1 84 ? -5.197 -6.266 -13.122 1.00 95.19 84 ILE A N 1
ATOM 697 C CA . ILE A 1 84 ? -5.551 -5.389 -14.243 1.00 95.19 84 ILE A CA 1
ATOM 698 C C . ILE A 1 84 ? -4.527 -5.525 -15.373 1.00 95.19 84 ILE A C 1
ATOM 700 O O . ILE A 1 84 ? -4.916 -5.673 -16.534 1.00 95.19 84 ILE A O 1
ATOM 704 N N . ASP A 1 85 ? -3.237 -5.499 -15.052 1.00 94.50 85 ASP A N 1
ATOM 705 C CA . ASP A 1 85 ? -2.178 -5.561 -16.050 1.00 94.50 85 ASP A CA 1
ATOM 706 C C . ASP A 1 85 ? -2.063 -6.959 -16.663 1.00 94.50 85 ASP A C 1
ATOM 708 O O . ASP A 1 85 ? -1.973 -7.057 -17.886 1.00 94.50 85 ASP A O 1
ATOM 712 N N . ALA A 1 86 ? -2.231 -8.033 -15.883 1.00 95.19 86 ALA A N 1
ATOM 713 C CA . ALA A 1 86 ? -2.323 -9.393 -16.424 1.00 95.19 86 ALA A CA 1
ATOM 714 C C . ALA A 1 86 ? -3.484 -9.563 -17.423 1.00 95.19 86 ALA A C 1
ATOM 716 O O . ALA A 1 86 ? -3.330 -10.200 -18.469 1.00 95.19 86 ALA A O 1
ATOM 717 N N . ILE A 1 87 ? -4.652 -8.970 -17.136 1.00 96.44 87 ILE A N 1
ATOM 718 C CA . ILE A 1 87 ? -5.807 -8.989 -18.048 1.00 96.44 87 ILE A CA 1
ATOM 719 C C . ILE A 1 87 ? -5.504 -8.189 -19.319 1.00 96.44 87 ILE A C 1
ATOM 721 O O . ILE A 1 87 ? -5.823 -8.638 -20.419 1.00 96.44 87 ILE A O 1
ATOM 725 N N . ARG A 1 88 ? -4.884 -7.011 -19.189 1.00 96.00 88 ARG A N 1
ATOM 726 C CA . ARG A 1 88 ? -4.547 -6.145 -20.330 1.00 96.00 88 ARG A CA 1
ATOM 727 C C . ARG A 1 88 ? -3.532 -6.782 -21.269 1.00 96.00 88 ARG A C 1
ATOM 729 O O . ARG A 1 88 ? -3.660 -6.627 -22.481 1.00 96.00 88 ARG A O 1
ATOM 736 N N . THR A 1 89 ? -2.528 -7.467 -20.728 1.00 94.31 89 THR A N 1
ATOM 737 C CA . THR A 1 89 ? -1.471 -8.104 -21.525 1.00 94.31 89 THR A CA 1
ATOM 738 C C . THR A 1 89 ? -1.822 -9.525 -21.953 1.00 94.31 89 THR A C 1
ATOM 740 O O . THR A 1 89 ? -1.108 -10.092 -22.779 1.00 94.31 89 THR A O 1
ATOM 743 N N . LEU A 1 90 ? -2.905 -10.103 -21.411 1.00 95.38 90 LEU A N 1
ATOM 744 C CA . LEU A 1 90 ? -3.271 -11.516 -21.566 1.00 95.38 90 LEU A CA 1
ATOM 745 C C . LEU A 1 90 ? -2.088 -12.450 -21.261 1.00 95.38 90 LEU A C 1
ATOM 747 O O . LEU A 1 90 ? -1.903 -13.489 -21.896 1.00 95.38 90 LEU A O 1
ATOM 751 N N . SER A 1 91 ? -1.262 -12.055 -20.294 1.00 93.88 91 SER A N 1
ATOM 752 C CA . SER A 1 91 ? -0.048 -12.759 -19.905 1.00 93.88 91 SER A CA 1
ATOM 753 C C . SER A 1 91 ? 0.074 -12.802 -18.391 1.00 93.88 91 SER A C 1
ATOM 755 O O . SER A 1 91 ? -0.566 -12.039 -17.673 1.00 93.88 91 SER A O 1
ATOM 757 N N . TYR A 1 92 ? 0.946 -13.676 -17.896 1.00 94.38 92 TYR A N 1
ATOM 758 C CA . TYR A 1 92 ? 1.343 -13.621 -16.495 1.00 94.38 92 TYR A CA 1
ATOM 759 C C . TYR A 1 92 ? 1.953 -12.246 -16.175 1.00 94.38 92 TYR A C 1
ATOM 761 O O . TYR A 1 92 ? 2.801 -11.758 -16.928 1.00 94.38 92 TYR A O 1
ATOM 769 N N . TYR A 1 93 ? 1.522 -11.656 -15.060 1.00 95.19 93 TYR A N 1
ATOM 770 C CA . TYR A 1 93 ? 2.117 -10.465 -14.464 1.00 95.19 93 TYR A CA 1
ATOM 771 C C . TYR A 1 93 ? 2.641 -10.838 -13.069 1.00 95.19 93 TYR A C 1
ATOM 773 O O . TYR A 1 93 ? 1.911 -11.506 -12.332 1.00 95.19 93 TYR A O 1
ATOM 781 N N . PRO A 1 94 ? 3.882 -10.471 -12.696 1.00 95.94 94 PRO A N 1
ATOM 782 C CA . PRO A 1 94 ? 4.439 -10.791 -11.381 1.00 95.94 94 PRO A CA 1
ATOM 783 C C . PRO A 1 94 ? 3.490 -10.399 -10.245 1.00 95.94 94 PRO A C 1
ATOM 785 O O . PRO A 1 94 ? 3.023 -9.264 -10.228 1.00 95.94 94 PRO A O 1
ATOM 788 N N . GLY A 1 95 ? 3.184 -11.330 -9.336 1.00 94.38 95 GLY A N 1
ATOM 789 C CA . GLY A 1 95 ? 2.281 -11.093 -8.204 1.00 94.38 95 GLY A CA 1
ATOM 790 C C . GLY A 1 95 ? 0.812 -11.450 -8.469 1.00 94.38 95 GLY A C 1
ATOM 791 O O . GLY A 1 95 ? 0.016 -11.474 -7.533 1.00 94.38 95 GLY A O 1
ATOM 792 N N . VAL A 1 96 ? 0.414 -11.760 -9.710 1.00 95.75 96 VAL A N 1
ATOM 793 C CA . VAL A 1 96 ? -1.003 -11.974 -10.055 1.00 95.75 96 VAL A CA 1
ATOM 794 C C . VAL A 1 96 ? -1.632 -13.176 -9.339 1.00 95.75 96 VAL A C 1
ATOM 796 O O . VAL A 1 96 ? -2.818 -13.135 -9.006 1.00 95.75 96 VAL A O 1
ATOM 799 N N . ILE A 1 97 ? -0.874 -14.251 -9.083 1.00 94.25 97 ILE A N 1
ATOM 800 C CA . ILE A 1 97 ? -1.436 -15.486 -8.514 1.00 94.25 97 ILE A CA 1
ATOM 801 C C . ILE A 1 97 ? -1.869 -15.237 -7.071 1.00 94.25 97 ILE A C 1
ATOM 803 O O . ILE A 1 97 ? -2.999 -15.543 -6.682 1.00 94.25 97 ILE A O 1
ATOM 807 N N . THR A 1 98 ? -0.975 -14.663 -6.273 1.00 95.38 98 THR A N 1
ATOM 808 C CA . THR A 1 98 ? -1.266 -14.292 -4.887 1.00 95.38 98 THR A CA 1
ATOM 809 C C . THR A 1 98 ? -2.186 -13.080 -4.801 1.00 95.38 98 THR A C 1
ATOM 811 O O . THR A 1 98 ? -3.000 -13.043 -3.877 1.00 95.38 98 THR A O 1
ATOM 814 N N . ASN A 1 99 ? -2.151 -12.153 -5.771 1.00 94.81 99 ASN A N 1
ATOM 815 C CA . ASN A 1 99 ? -3.067 -11.013 -5.807 1.00 94.81 99 ASN A CA 1
ATOM 816 C C . ASN A 1 99 ? -4.534 -11.468 -5.847 1.00 94.81 99 ASN A C 1
ATOM 818 O O . ASN A 1 99 ? -5.327 -10.970 -5.062 1.00 94.81 99 ASN A O 1
ATOM 822 N N . ILE A 1 100 ? -4.900 -12.494 -6.626 1.00 94.62 100 ILE A N 1
ATOM 823 C CA . ILE A 1 100 ? -6.285 -13.018 -6.639 1.00 94.62 100 ILE A CA 1
ATOM 824 C C . ILE A 1 100 ? -6.766 -13.394 -5.225 1.00 94.62 100 ILE A C 1
ATOM 826 O O . ILE A 1 100 ? -7.881 -13.056 -4.824 1.00 94.62 100 ILE A O 1
ATOM 830 N N . VAL A 1 101 ? -5.926 -14.084 -4.448 1.00 93.75 101 VAL A N 1
ATOM 831 C CA . VAL A 1 101 ? -6.244 -14.451 -3.058 1.00 93.75 101 VAL A CA 1
ATOM 832 C C . VAL A 1 101 ? -6.297 -13.206 -2.171 1.00 93.75 101 VAL A C 1
ATOM 834 O O . VAL A 1 101 ? -7.171 -13.089 -1.308 1.00 93.75 101 VAL A O 1
ATOM 837 N N . PHE A 1 102 ? -5.371 -12.276 -2.393 1.00 91.38 102 PHE A N 1
ATOM 838 C CA . PHE A 1 102 ? -5.279 -11.019 -1.668 1.00 91.38 102 PHE A CA 1
ATOM 839 C C . PHE A 1 102 ? -6.534 -10.154 -1.845 1.00 91.38 102 PHE A C 1
ATOM 841 O O . PHE A 1 102 ? -7.080 -9.672 -0.853 1.00 91.38 102 PHE A O 1
ATOM 848 N N . GLU A 1 103 ? -7.071 -10.065 -3.062 1.00 93.50 103 GLU A N 1
ATOM 849 C CA . GLU A 1 103 ? -8.291 -9.317 -3.375 1.00 93.50 103 GLU A CA 1
ATOM 850 C C . GLU A 1 103 ? -9.535 -9.924 -2.734 1.00 93.50 103 GLU A C 1
ATOM 852 O O . GLU A 1 103 ? -10.379 -9.206 -2.197 1.00 93.50 103 GLU A O 1
ATOM 857 N N . ILE A 1 104 ? -9.643 -11.256 -2.708 1.00 94.88 104 ILE A N 1
ATOM 858 C CA . ILE A 1 104 ?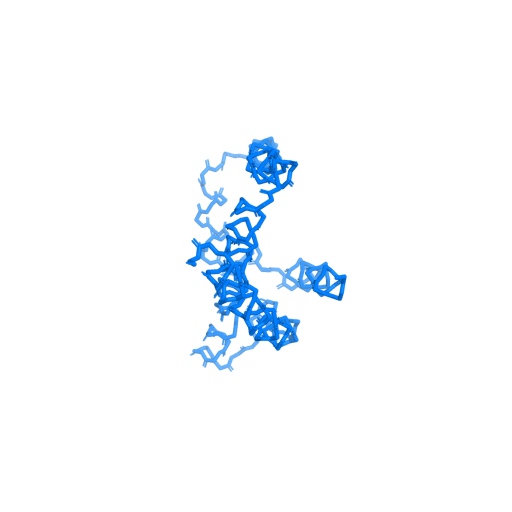 -10.743 -11.931 -2.006 1.00 94.88 104 ILE A CA 1
ATOM 859 C C . ILE A 1 104 ? -10.728 -11.549 -0.521 1.00 94.88 104 ILE A C 1
ATOM 861 O O . ILE A 1 104 ? -11.768 -11.210 0.047 1.00 94.88 104 ILE A O 1
ATOM 865 N N . ILE A 1 105 ? -9.550 -11.554 0.111 1.00 94.38 105 ILE A N 1
ATOM 866 C CA . ILE A 1 105 ? -9.388 -11.100 1.499 1.00 94.38 105 ILE A CA 1
ATOM 867 C C . ILE A 1 105 ? -9.736 -9.612 1.625 1.00 94.38 105 ILE A C 1
ATOM 869 O O . ILE A 1 105 ? -10.422 -9.235 2.577 1.00 94.38 105 ILE A O 1
ATOM 873 N N . GLY A 1 106 ? -9.318 -8.788 0.663 1.00 94.44 106 GLY A N 1
ATOM 874 C CA . GLY A 1 106 ? -9.640 -7.366 0.578 1.00 94.44 106 GLY A CA 1
ATOM 875 C C . GLY A 1 106 ? -11.145 -7.096 0.576 1.00 94.44 106 GLY A C 1
ATOM 876 O O . GLY A 1 106 ? -11.612 -6.232 1.315 1.00 94.44 106 GLY A O 1
ATOM 877 N N . LEU A 1 107 ? -11.940 -7.878 -0.161 1.00 96.06 107 LEU A N 1
ATOM 878 C CA . LEU A 1 107 ? -13.403 -7.750 -0.168 1.00 96.06 107 LEU A CA 1
ATOM 879 C C . LEU A 1 107 ? -14.012 -7.988 1.221 1.00 96.06 107 LEU A C 1
ATOM 881 O O . LEU A 1 107 ? -14.857 -7.211 1.675 1.00 96.06 107 LEU A O 1
ATOM 885 N N . PHE A 1 108 ? -13.575 -9.041 1.920 1.00 96.31 108 PHE A N 1
ATOM 886 C CA . PHE A 1 108 ? -14.027 -9.306 3.289 1.00 96.31 108 PHE A CA 1
ATOM 887 C C . PHE A 1 108 ? -13.549 -8.228 4.265 1.00 96.31 108 PHE A C 1
ATOM 889 O O . PHE A 1 108 ? -14.318 -7.810 5.131 1.00 96.31 108 PHE A O 1
ATOM 896 N N . TYR A 1 109 ? -12.317 -7.745 4.093 1.00 96.12 109 TYR A N 1
ATOM 897 C CA . TYR A 1 109 ? -11.753 -6.653 4.877 1.00 96.12 109 TYR A CA 1
ATOM 898 C C . TYR A 1 109 ? -12.588 -5.375 4.746 1.00 96.12 109 TYR A C 1
ATOM 900 O O . TYR A 1 109 ? -13.012 -4.809 5.752 1.00 96.12 109 TYR A O 1
ATOM 908 N N . TRP A 1 110 ? -12.881 -4.947 3.517 1.00 97.06 110 TRP A N 1
ATOM 909 C CA . TRP A 1 110 ? -13.670 -3.745 3.252 1.00 97.06 110 TRP A CA 1
ATOM 910 C C . TRP A 1 110 ? -15.105 -3.871 3.753 1.00 97.06 110 TRP A C 1
ATOM 912 O O . TRP A 1 110 ? -15.626 -2.927 4.346 1.00 97.06 110 TRP A O 1
ATOM 922 N N . LYS A 1 111 ? -15.734 -5.039 3.577 1.00 97.38 111 LYS A N 1
ATOM 923 C CA . LYS A 1 111 ? -17.069 -5.310 4.126 1.00 97.38 111 LYS A CA 1
ATOM 924 C C . LYS A 1 111 ? -17.094 -5.108 5.642 1.00 97.38 111 LYS A C 1
ATOM 926 O O . LYS A 1 111 ? -17.972 -4.418 6.155 1.00 97.38 111 LYS A O 1
ATOM 931 N N . GLU A 1 112 ? -16.128 -5.693 6.343 1.00 96.50 112 GLU A N 1
ATOM 932 C CA . GLU A 1 112 ? -16.017 -5.586 7.796 1.00 96.50 112 GLU A CA 1
ATOM 933 C C . GLU A 1 112 ? -15.708 -4.150 8.238 1.00 96.50 112 GLU A C 1
ATOM 935 O O . GLU A 1 112 ? -16.330 -3.623 9.158 1.00 96.50 112 GLU A O 1
ATOM 940 N N . LEU A 1 113 ? -14.802 -3.464 7.540 1.00 96.31 113 LEU A N 1
ATOM 941 C CA . LEU A 1 113 ? -14.457 -2.075 7.826 1.00 96.31 113 LEU A CA 1
ATOM 942 C C . LEU A 1 113 ? -15.666 -1.137 7.679 1.00 96.31 113 LEU A C 1
ATOM 944 O O . LEU A 1 113 ? -15.896 -0.298 8.547 1.00 96.31 113 LEU A O 1
ATOM 948 N N . VAL A 1 114 ? -16.466 -1.294 6.620 1.00 97.00 114 VAL A N 1
ATOM 949 C CA . VAL A 1 114 ? -17.690 -0.501 6.407 1.00 97.00 114 VAL A CA 1
ATOM 950 C C . VAL A 1 114 ? -18.719 -0.761 7.509 1.00 97.00 114 VAL A C 1
ATOM 952 O O . VAL A 1 114 ? -19.341 0.184 7.996 1.00 97.00 114 VAL A O 1
ATOM 955 N N . ASN A 1 115 ? -18.887 -2.012 7.944 1.00 96.62 115 ASN A N 1
ATOM 956 C CA . ASN A 1 115 ? -19.773 -2.339 9.065 1.00 96.62 115 ASN A CA 1
ATOM 957 C C . ASN A 1 115 ? -19.316 -1.663 10.367 1.00 96.62 115 ASN A C 1
ATOM 959 O O . ASN A 1 115 ? -20.142 -1.133 11.113 1.00 96.62 115 ASN A O 1
ATOM 963 N N . ASN A 1 116 ? -18.005 -1.633 10.615 1.00 95.44 116 ASN A N 1
ATOM 964 C CA . ASN A 1 116 ? -17.432 -0.991 11.793 1.00 95.44 116 ASN A CA 1
ATOM 965 C C . ASN A 1 116 ? -17.608 0.534 11.773 1.00 95.44 116 ASN A C 1
ATOM 967 O O . ASN A 1 116 ? -17.955 1.113 12.799 1.00 95.44 116 ASN A O 1
ATOM 971 N N . TRP A 1 117 ? -17.457 1.180 10.612 1.00 95.56 117 TRP A N 1
ATOM 972 C CA . TRP A 1 117 ? -17.765 2.607 10.452 1.00 95.56 117 TRP A CA 1
ATOM 973 C C . TRP A 1 117 ? -19.235 2.924 10.736 1.00 95.56 117 TRP A C 1
ATOM 975 O O . TRP A 1 117 ? -19.519 3.809 11.538 1.00 95.56 117 TRP A O 1
ATOM 985 N N . ARG A 1 118 ? -20.166 2.152 10.163 1.00 94.44 118 ARG A N 1
ATOM 986 C CA . ARG A 1 118 ? -21.611 2.323 10.409 1.00 94.44 118 ARG A CA 1
ATOM 987 C C . ARG A 1 118 ? -21.974 2.157 11.881 1.00 94.44 118 ARG A C 1
ATOM 989 O O . ARG A 1 118 ? -22.813 2.882 12.400 1.00 94.44 118 ARG A O 1
ATOM 996 N N . SER A 1 119 ? -21.340 1.194 12.546 1.00 93.06 119 SER A N 1
ATOM 997 C CA . SER A 1 119 ? -21.552 0.956 13.973 1.00 93.06 119 SER A CA 1
ATOM 998 C C . SER A 1 119 ? -21.025 2.124 14.804 1.00 93.06 119 SER A C 1
ATOM 1000 O O . SER A 1 119 ? -21.725 2.589 15.692 1.00 93.06 119 SER A O 1
ATOM 1002 N N . ALA A 1 120 ? -19.833 2.644 14.493 1.00 89.56 120 ALA A N 1
ATOM 1003 C CA . ALA A 1 120 ? -19.261 3.795 15.191 1.00 89.56 120 ALA A CA 1
ATOM 1004 C C . ALA A 1 120 ? -20.136 5.056 15.062 1.00 89.56 120 ALA A C 1
ATOM 1006 O O . ALA A 1 120 ? -20.384 5.724 16.061 1.00 89.56 120 ALA A O 1
ATOM 1007 N N . GLU A 1 121 ? -20.667 5.336 13.868 1.00 83.56 121 GLU A N 1
ATOM 1008 C CA . GLU A 1 121 ? -21.588 6.459 13.632 1.00 83.56 121 GLU A CA 1
ATOM 1009 C C . GLU A 1 121 ? -22.896 6.331 14.429 1.00 83.56 121 GLU A C 1
ATOM 1011 O O . GLU A 1 121 ? -23.449 7.333 14.877 1.00 83.56 121 GLU A O 1
ATOM 1016 N N . ALA A 1 122 ? -23.388 5.109 14.645 1.00 78.94 122 ALA A N 1
ATOM 1017 C CA . ALA A 1 122 ? -24.607 4.869 15.415 1.00 78.94 122 ALA A CA 1
ATOM 1018 C C . ALA A 1 122 ? -24.451 5.128 16.927 1.00 78.94 122 ALA A C 1
ATOM 1020 O O . ALA A 1 122 ? -25.457 5.316 17.600 1.00 78.94 122 ALA A O 1
ATOM 1021 N N . TYR A 1 123 ? -23.224 5.128 17.463 1.00 69.44 123 TYR A N 1
ATOM 1022 C CA . TYR A 1 123 ? -22.943 5.429 18.876 1.00 69.44 123 TYR A CA 1
ATOM 1023 C C . TYR A 1 123 ? -22.568 6.899 19.130 1.00 69.44 123 TYR A C 1
ATOM 1025 O O . TYR A 1 123 ? -22.528 7.319 20.285 1.00 69.44 123 TYR A O 1
ATOM 1033 N N . GLU A 1 124 ? -22.253 7.666 18.080 1.00 66.12 124 GLU A N 1
ATOM 1034 C CA . GLU A 1 124 ? -21.931 9.099 18.173 1.00 66.12 124 GLU A CA 1
ATOM 1035 C C . GLU A 1 124 ? -23.163 10.016 17.982 1.00 66.12 124 GLU A C 1
ATOM 1037 O O . GLU A 1 124 ? -23.054 11.215 18.244 1.00 66.12 124 GLU A O 1
ATOM 1042 N N . ASN A 1 125 ? -24.317 9.467 17.569 1.00 52.84 125 ASN A N 1
ATOM 1043 C CA . ASN A 1 125 ? -25.613 10.160 17.433 1.00 52.84 125 ASN A CA 1
ATOM 1044 C C . ASN A 1 125 ? -26.586 9.788 18.559 1.00 52.84 125 ASN A C 1
ATOM 1046 O O . ASN A 1 125 ? -27.417 10.654 18.915 1.00 52.84 125 ASN A O 1
#

Sequence (125 aa):
MLSIVVVYLHFFEEVITGFYNNDWIMKYISSLFQNINQAQYYASHIVWILMIGPAALLVLGGKWTLRVLTLYGIFFIFELHHLIDAIRTLSYYPGVITNIVFEIIGLFYWKELVNNWRSAEAYEN

Secondary structure (DSSP, 8-state):
-HHHHHHHHHHHHHHHTTHHHH-HHHHHHHHT-SSHHHHHHHHHHHHHHHHHHHHHHHHH-THHHHHHHHHHHHHHHHHHHHHHHHHHHTS--TTHHHHHHHHHHHHHHHHHHHHHHHHHHHHH-